Protein AF-A0AAV3X3M1-F1 (afdb_monomer)

Sequence (171 aa):
MKNKQRLIIAVSIFLLLTLTPKAVLANAGSPMMWFGLFHLAFGNALIGILESWVVKKVQKLNIEAWKIVLGNYLSMFFGLYYIAPFLAVAAGNRDFWRATRAVEEYKLGGFLVGMFFAYLATLFLEYPFFKWAINPENKSKALPATLLSNTVSYLSMTGIYFIINLPESKW

Radius of gyration: 21.81 Å; Cα contacts (8 Å, |Δi|>4): 132; chains: 1; bounding box: 44×63×52 Å

Foldseek 3Di:
DDPVVVVVVVVVVVVVVVPPPPPPPPPPDDPVVVVVVCCLVPVLLVLLQVLCVQCCVPVVFQFDSVLSSVLSNVLVVCVPPPVQCVLCVVVVNNCSPPCPDPDPAPDPVSLVVSLVVSLVSSLVSRLVSLLVGTDPVCSVCSNVSSVRSSVVSSVVVSVVVCVVCVVVHPD

Organism: NCBI:txid2530354

Solvent-accessible surface area (backbone atoms only — not comparable to full-atom values): 9460 Å² total; per-residue (Å²): 133,59,73,69,58,55,51,52,50,52,52,51,51,51,49,53,62,73,67,50,84,84,74,72,51,92,80,57,73,51,72,69,52,50,49,47,52,47,40,64,69,47,48,40,48,49,48,17,46,50,34,41,47,48,34,33,69,75,71,68,46,71,62,48,39,68,42,34,21,52,21,42,52,51,31,50,52,46,39,64,73,47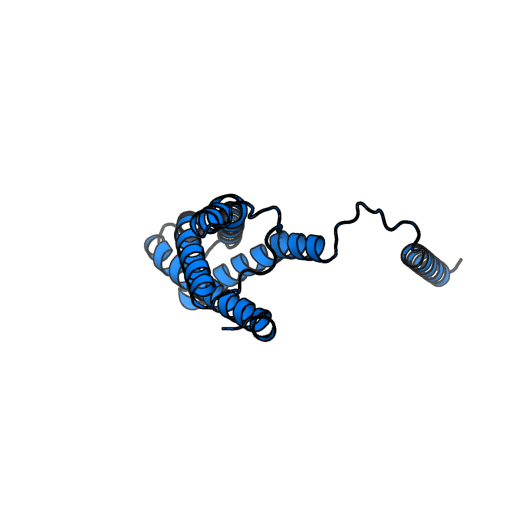,48,48,47,49,53,32,40,76,72,69,40,84,51,68,91,66,67,76,73,75,78,72,77,67,40,57,68,58,54,54,53,48,52,49,53,51,49,55,52,37,50,63,56,27,35,64,25,34,43,66,24,32,48,82,96,50,41,85,48,17,61,60,42,37,52,54,27,51,49,54,52,50,53,51,49,50,51,51,53,48,62,71,42,54,88,80,45,76,109

pLDDT: mean 84.62, std 14.16, range [43.78, 98.06]

Secondary structure (DSSP, 8-state):
--HHHHHHHHHHHHHHHHH-TT---TTSPPHHHHHHHHIIIIIHHHHHHHHHHHHHHHH---B-HHHHHHHHHHHHHHIIIIIHHHHHHHTT-S-TTT--S------HHHHHHHHHHHHHHHHHHHHHHHHHHB-GGGGGGHHHHHHHHHHHHHHHHHHHHHHHHTTT---

Mean predicted aligned error: 10.38 Å

Structure (mmCIF, N/CA/C/O backbone):
data_AF-A0AAV3X3M1-F1
#
_entry.id   AF-A0AAV3X3M1-F1
#
loop_
_atom_site.group_PDB
_atom_site.id
_atom_site.type_symbol
_atom_site.label_atom_id
_atom_site.label_alt_id
_atom_site.label_comp_id
_atom_site.label_asym_id
_atom_site.label_entity_id
_atom_site.label_seq_id
_atom_site.pdbx_PDB_ins_code
_atom_site.Cartn_x
_atom_site.Cartn_y
_atom_site.Cartn_z
_atom_site.occupancy
_atom_site.B_iso_or_equiv
_atom_si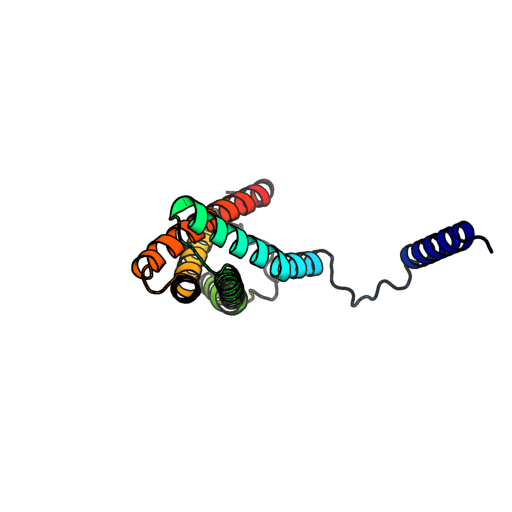te.auth_seq_id
_atom_site.auth_comp_id
_atom_site.auth_asym_id
_atom_site.auth_atom_id
_atom_site.pdbx_PDB_model_num
ATOM 1 N N . MET A 1 1 ? -21.039 -49.535 -18.034 1.00 58.62 1 MET A N 1
ATOM 2 C CA . MET A 1 1 ? -19.635 -49.139 -17.752 1.00 58.62 1 MET A CA 1
ATOM 3 C C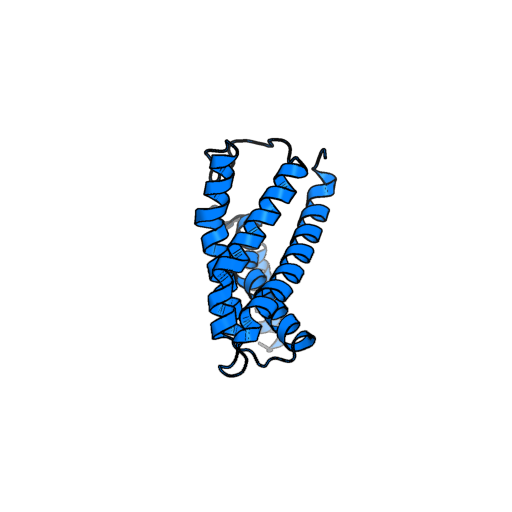 . MET A 1 1 ? -19.473 -48.860 -16.269 1.00 58.62 1 MET A C 1
ATOM 5 O O . MET A 1 1 ? -20.300 -48.147 -15.714 1.00 58.62 1 MET A O 1
ATOM 9 N N . LYS A 1 2 ? -18.439 -49.419 -15.629 1.00 77.75 2 LYS A N 1
ATOM 10 C CA . LYS A 1 2 ? -18.158 -49.193 -14.197 1.00 77.75 2 LYS A CA 1
ATOM 11 C C . LYS A 1 2 ? -17.668 -47.749 -13.984 1.00 77.75 2 LYS A C 1
ATOM 13 O O . LYS A 1 2 ? -16.951 -47.232 -14.836 1.00 77.75 2 LYS A O 1
ATOM 18 N N . ASN A 1 3 ? -17.994 -47.110 -12.855 1.00 82.56 3 ASN A N 1
ATOM 19 C CA . ASN A 1 3 ? -17.649 -45.699 -12.571 1.00 82.56 3 ASN A CA 1
ATOM 20 C C . ASN A 1 3 ? -16.158 -45.362 -12.776 1.00 82.56 3 ASN A C 1
ATOM 22 O O . ASN A 1 3 ? -15.836 -44.286 -13.272 1.00 82.56 3 ASN A O 1
ATOM 26 N N . LYS A 1 4 ? -15.251 -46.311 -12.505 1.00 80.00 4 LYS A N 1
ATOM 27 C CA . LYS A 1 4 ? -13.809 -46.156 -12.768 1.00 80.00 4 LYS A CA 1
ATOM 28 C C . LYS A 1 4 ? -13.479 -45.952 -14.253 1.00 80.00 4 LYS A C 1
ATOM 30 O O . LYS A 1 4 ? -12.624 -45.140 -14.572 1.00 80.00 4 LYS A O 1
ATOM 35 N N . GLN A 1 5 ? -14.179 -46.631 -15.163 1.00 87.62 5 GLN A N 1
ATOM 36 C CA . GLN A 1 5 ? -13.966 -46.474 -16.608 1.00 87.62 5 GLN A CA 1
ATOM 37 C C . GLN A 1 5 ? -14.427 -45.099 -17.098 1.00 87.62 5 GLN A C 1
ATOM 39 O O . GLN A 1 5 ? -13.763 -44.504 -17.934 1.00 87.62 5 GLN A O 1
ATOM 44 N N . ARG A 1 6 ? -15.526 -44.565 -16.545 1.00 84.81 6 ARG A N 1
ATOM 45 C CA . ARG A 1 6 ? -15.996 -43.206 -16.863 1.00 84.81 6 ARG A CA 1
ATOM 46 C C . ARG A 1 6 ? -14.998 -42.142 -16.410 1.00 84.81 6 ARG A C 1
ATOM 48 O O . ARG A 1 6 ? -14.735 -41.217 -17.165 1.00 84.81 6 ARG A O 1
ATOM 55 N N . LEU A 1 7 ? -14.420 -42.307 -15.219 1.00 84.75 7 LEU A N 1
ATOM 56 C CA . LEU A 1 7 ? -13.403 -41.394 -14.699 1.00 84.75 7 LEU A CA 1
ATOM 57 C C . LEU A 1 7 ? -12.123 -41.433 -15.540 1.00 84.75 7 LEU A C 1
ATOM 59 O O . LEU A 1 7 ? -11.620 -40.383 -15.915 1.00 84.75 7 LEU A O 1
ATOM 63 N N . ILE A 1 8 ? -11.635 -42.629 -15.883 1.00 90.31 8 ILE A N 1
ATOM 64 C CA . ILE A 1 8 ? -10.443 -42.781 -16.731 1.00 90.31 8 ILE A CA 1
ATOM 65 C C . ILE A 1 8 ? -10.681 -42.135 -18.096 1.00 90.31 8 ILE A C 1
ATOM 67 O O . ILE A 1 8 ? -9.857 -41.349 -18.540 1.00 90.31 8 ILE A O 1
ATOM 71 N N . ILE A 1 9 ? -11.833 -42.385 -18.723 1.00 91.00 9 ILE A N 1
ATOM 72 C CA . ILE A 1 9 ? -12.177 -41.781 -20.015 1.00 91.00 9 ILE A CA 1
ATOM 73 C C . ILE A 1 9 ? -12.275 -40.256 -19.904 1.00 91.00 9 ILE A C 1
ATOM 75 O O . ILE A 1 9 ? -11.732 -39.559 -20.753 1.00 91.00 9 ILE A O 1
ATOM 79 N N . ALA A 1 10 ? -12.905 -39.726 -18.853 1.00 89.12 10 ALA A N 1
ATOM 80 C CA . ALA A 1 10 ? -13.001 -38.283 -18.638 1.00 89.12 10 ALA A CA 1
ATOM 81 C C . ALA A 1 10 ? -11.620 -37.632 -18.452 1.00 89.12 10 ALA A C 1
ATOM 83 O O . ALA A 1 10 ? -11.341 -36.604 -19.064 1.00 89.12 10 ALA A O 1
ATOM 84 N N . VAL A 1 11 ? -10.735 -38.256 -17.667 1.00 90.19 11 VAL A N 1
ATOM 85 C CA . VAL A 1 11 ? -9.358 -37.784 -17.453 1.00 90.19 11 VAL A CA 1
ATOM 86 C C . VAL A 1 11 ? -8.539 -37.877 -18.740 1.00 90.19 11 VAL A C 1
ATOM 88 O O . VAL A 1 11 ? -7.819 -36.941 -19.069 1.00 90.19 11 VAL A O 1
ATOM 91 N N . SER A 1 12 ? -8.672 -38.962 -19.505 1.00 86.50 12 SER A N 1
ATOM 92 C CA . SER A 1 12 ? -7.981 -39.125 -20.786 1.00 86.50 12 SER A CA 1
ATOM 93 C C . SER A 1 12 ? -8.450 -38.112 -21.827 1.00 86.50 12 SER A C 1
ATOM 95 O O . SER A 1 12 ? -7.608 -37.547 -22.513 1.00 86.50 12 SER A O 1
ATOM 97 N N . ILE A 1 13 ? -9.756 -37.835 -21.918 1.00 84.69 13 ILE A N 1
ATOM 98 C CA . ILE A 1 13 ? -10.308 -36.793 -22.799 1.00 84.69 13 ILE A CA 1
ATOM 99 C C . ILE A 1 13 ? -9.802 -35.415 -22.367 1.00 84.69 13 ILE A C 1
ATOM 101 O O . ILE A 1 13 ? -9.350 -34.649 -23.211 1.00 84.69 13 ILE A O 1
ATOM 105 N N . PHE A 1 14 ? -9.822 -35.111 -21.067 1.00 81.12 14 PHE A N 1
ATOM 106 C CA . PHE A 1 14 ? -9.293 -33.856 -20.534 1.00 81.12 14 PHE A CA 1
ATOM 107 C C . PHE A 1 14 ? -7.808 -33.677 -20.877 1.00 81.12 14 PHE A C 1
ATOM 109 O O . PHE A 1 14 ? -7.429 -32.647 -21.426 1.00 81.12 14 PHE A O 1
ATOM 116 N N . LEU A 1 15 ? -6.985 -34.705 -20.651 1.00 79.38 15 LEU A N 1
ATOM 117 C CA . LEU A 1 15 ? -5.565 -34.685 -21.005 1.00 79.38 15 LEU A CA 1
ATOM 118 C C . LEU A 1 15 ? -5.361 -34.513 -22.514 1.00 79.38 15 LEU A C 1
ATOM 120 O O . LEU A 1 15 ? -4.575 -33.664 -22.920 1.00 79.38 15 LEU A O 1
ATOM 124 N N . LEU A 1 16 ? -6.107 -35.239 -23.351 1.00 75.44 16 LEU A N 1
ATOM 125 C CA . LEU A 1 16 ? -6.062 -35.095 -24.811 1.00 75.44 16 LEU A CA 1
ATOM 126 C C . LEU A 1 16 ? -6.416 -33.675 -25.269 1.00 75.44 16 LEU A C 1
ATOM 128 O O . LEU A 1 16 ? -5.722 -33.138 -26.127 1.00 75.44 16 LEU A O 1
ATOM 132 N N . LEU A 1 17 ? -7.432 -33.054 -24.665 1.00 70.88 17 LEU A N 1
ATOM 133 C CA . LEU A 1 17 ? -7.823 -31.671 -24.951 1.00 70.88 17 LEU A CA 1
ATOM 134 C C . LEU A 1 17 ? -6.756 -30.660 -24.499 1.00 70.88 17 LEU A C 1
ATOM 136 O O . LEU A 1 17 ? -6.521 -29.675 -25.196 1.00 70.88 17 LEU A O 1
ATOM 140 N N . THR A 1 18 ? -6.069 -30.909 -23.377 1.00 68.56 18 THR A N 1
ATOM 141 C CA . THR A 1 18 ? -4.947 -30.061 -22.922 1.00 68.56 18 THR A CA 1
ATOM 142 C C . THR A 1 18 ? -3.661 -30.263 -23.728 1.00 68.56 18 THR A C 1
ATOM 144 O O . THR A 1 18 ? -2.841 -29.354 -23.806 1.00 68.56 18 THR A O 1
ATOM 147 N N . LEU A 1 19 ? -3.482 -31.441 -24.337 1.00 68.12 19 LEU A N 1
ATOM 148 C CA . LEU A 1 19 ? -2.286 -31.810 -25.099 1.00 68.12 19 LEU A CA 1
ATOM 149 C C . LEU A 1 19 ? -2.396 -31.489 -26.593 1.00 68.12 19 LEU A C 1
ATOM 151 O O . LEU A 1 19 ? -1.386 -31.554 -27.287 1.00 68.12 19 LEU A O 1
ATOM 155 N N . THR A 1 20 ? -3.579 -31.131 -27.107 1.00 63.00 20 THR A N 1
ATOM 156 C CA . THR A 1 20 ? -3.742 -30.624 -28.477 1.00 63.00 20 THR A CA 1
ATOM 157 C C . THR A 1 20 ? -3.246 -29.176 -28.588 1.00 63.00 20 THR A C 1
ATOM 159 O O . THR A 1 20 ? -3.989 -28.251 -28.256 1.00 63.00 20 THR A O 1
ATOM 162 N N . PRO A 1 21 ? -2.044 -28.911 -29.137 1.00 56.59 21 PRO A N 1
ATOM 163 C CA . PRO A 1 21 ? -1.427 -27.586 -29.119 1.00 56.59 21 PRO A CA 1
ATOM 164 C C . PRO A 1 21 ? -1.879 -26.722 -30.310 1.00 56.59 21 PRO A C 1
ATOM 166 O O . PRO A 1 21 ? -1.146 -25.858 -30.777 1.00 56.59 21 PRO A O 1
ATOM 169 N N . LYS A 1 22 ? -3.080 -26.973 -30.853 1.00 52.75 22 LYS A N 1
ATOM 170 C CA . LYS A 1 22 ? -3.578 -26.320 -32.080 1.00 52.75 22 LYS A CA 1
ATOM 171 C C . LYS A 1 22 ? -4.672 -25.277 -31.848 1.00 52.75 22 LYS A C 1
ATOM 173 O O . LYS A 1 22 ? -5.079 -24.620 -32.796 1.00 52.75 22 LYS A O 1
ATOM 178 N N . ALA A 1 23 ? -5.097 -25.086 -30.602 1.00 51.03 23 ALA A N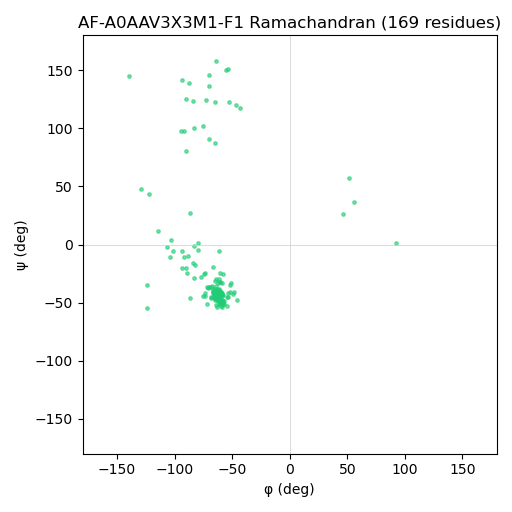 1
ATOM 179 C CA . ALA A 1 23 ? -5.971 -23.989 -30.196 1.00 51.03 23 ALA A CA 1
ATOM 180 C C . ALA A 1 23 ? -5.305 -23.148 -29.098 1.00 51.03 23 ALA A C 1
ATOM 182 O O . ALA A 1 23 ? -5.934 -22.761 -28.118 1.00 51.03 23 ALA A O 1
ATOM 183 N N . VAL A 1 24 ? -4.013 -22.850 -29.258 1.00 52.06 24 VAL A N 1
ATOM 184 C CA . VAL A 1 24 ? -3.457 -21.650 -28.630 1.00 52.06 24 VAL A CA 1
ATOM 185 C C . VAL A 1 24 ? -4.066 -20.488 -29.401 1.00 52.06 24 VAL A C 1
ATOM 187 O O . VAL A 1 24 ? -3.582 -20.097 -30.459 1.00 52.06 24 VAL A O 1
ATOM 190 N N . LEU A 1 25 ? -5.212 -20.010 -28.923 1.00 52.00 25 LEU A N 1
ATOM 191 C CA . LEU A 1 25 ? -5.757 -18.722 -29.323 1.00 52.00 25 LEU A CA 1
ATOM 192 C C . LEU A 1 25 ? -4.599 -17.714 -29.246 1.00 52.00 25 LEU A C 1
ATOM 194 O O . LEU A 1 25 ? -4.039 -17.519 -28.171 1.00 52.00 25 LEU A O 1
ATOM 198 N N . ALA A 1 26 ? -4.230 -17.067 -30.355 1.00 52.75 26 ALA A N 1
ATOM 199 C CA . ALA A 1 26 ? -3.255 -15.961 -30.366 1.00 52.75 26 ALA A CA 1
ATOM 200 C C . ALA A 1 26 ? -3.718 -14.751 -29.516 1.00 52.75 26 ALA A C 1
ATOM 202 O O . ALA A 1 26 ? -3.005 -13.773 -29.328 1.00 52.75 26 ALA A O 1
ATOM 203 N N . ASN A 1 27 ? -4.946 -14.844 -29.019 1.00 61.34 27 ASN A N 1
ATOM 204 C CA . ASN A 1 27 ? -5.681 -13.961 -28.138 1.00 61.34 27 ASN A CA 1
ATOM 205 C C . ASN A 1 27 ? -5.749 -14.478 -26.683 1.00 61.34 27 ASN A C 1
ATOM 207 O O . ASN A 1 27 ? -6.387 -13.845 -25.844 1.00 61.34 27 ASN A O 1
ATOM 211 N N . ALA A 1 28 ? -5.096 -15.596 -26.350 1.00 67.88 28 ALA A N 1
ATOM 212 C CA . ALA A 1 28 ? -4.803 -15.925 -24.960 1.00 67.88 28 ALA A CA 1
ATOM 213 C C . ALA A 1 28 ? -3.692 -14.984 -24.469 1.00 67.88 28 ALA A C 1
ATOM 215 O O . ALA A 1 28 ? -2.633 -14.895 -25.090 1.00 67.88 28 ALA A O 1
ATOM 216 N N . GLY A 1 29 ? -3.940 -14.258 -23.373 1.00 67.75 29 GLY A N 1
ATOM 217 C CA . GLY A 1 29 ? -2.934 -13.377 -22.772 1.00 67.75 29 GLY A CA 1
ATOM 218 C C . GLY A 1 29 ? -1.624 -14.122 -22.492 1.00 67.75 29 GLY A C 1
ATOM 219 O O . GLY A 1 29 ? -1.627 -15.333 -22.254 1.00 67.75 29 GLY A O 1
ATOM 220 N N . SER A 1 30 ? -0.494 -13.413 -22.519 1.00 80.94 30 SER A N 1
ATOM 221 C CA . SER A 1 30 ? 0.795 -14.021 -22.176 1.00 80.94 30 SER A CA 1
ATOM 222 C C . SER A 1 30 ? 0.812 -14.469 -20.704 1.00 80.94 30 SER A C 1
ATOM 224 O O . SER A 1 30 ? 0.058 -13.925 -19.890 1.00 80.94 30 SER A O 1
ATOM 226 N N . PRO A 1 31 ? 1.686 -15.413 -20.305 1.00 79.81 31 PRO A N 1
ATOM 227 C CA . PRO A 1 31 ? 1.858 -15.763 -18.894 1.00 79.81 31 PRO A CA 1
ATOM 228 C C . PRO A 1 31 ? 2.110 -14.541 -18.000 1.00 79.81 31 PRO A C 1
ATOM 230 O O . PRO A 1 31 ? 1.593 -14.479 -16.891 1.00 79.81 31 PRO A O 1
ATOM 233 N N . MET A 1 32 ? 2.828 -13.532 -18.509 1.00 75.06 32 MET A N 1
ATOM 234 C CA . MET A 1 32 ? 3.071 -12.269 -17.807 1.00 75.06 32 MET A CA 1
ATOM 235 C C . MET A 1 32 ? 1.786 -11.452 -17.615 1.00 75.06 32 MET A C 1
ATOM 237 O O . MET A 1 32 ? 1.567 -10.909 -16.535 1.00 75.06 32 MET A O 1
ATOM 241 N N . MET A 1 33 ? 0.903 -11.408 -18.619 1.00 80.62 33 MET A N 1
ATOM 242 C CA . MET A 1 33 ? -0.409 -10.765 -18.487 1.00 80.62 33 MET A CA 1
ATOM 243 C C . MET A 1 33 ? -1.286 -11.488 -17.464 1.00 80.62 33 MET A C 1
ATOM 245 O O . MET A 1 33 ? -1.881 -10.839 -16.609 1.00 80.62 33 MET A O 1
ATOM 249 N N . TRP A 1 34 ? -1.352 -12.821 -17.517 1.00 82.31 34 TRP A N 1
ATOM 250 C CA . TRP A 1 34 ? -2.151 -13.608 -16.573 1.00 82.31 34 TRP A CA 1
ATOM 251 C C . TRP A 1 34 ? -1.620 -13.527 -15.148 1.00 82.31 34 TRP A C 1
ATOM 253 O O . TRP A 1 34 ? -2.410 -13.377 -14.222 1.00 82.31 34 TRP A O 1
ATOM 263 N N . PHE A 1 35 ? -0.299 -13.574 -14.968 1.00 82.88 35 PHE A N 1
ATOM 264 C CA . PHE A 1 35 ? 0.322 -13.348 -13.669 1.00 82.88 35 PHE A CA 1
ATOM 265 C C . PHE A 1 35 ? 0.035 -11.934 -13.160 1.00 82.88 35 PHE A C 1
ATOM 267 O O . PHE A 1 35 ? -0.342 -11.779 -12.004 1.00 82.88 35 PHE A O 1
ATOM 274 N N . GLY A 1 36 ? 0.134 -10.920 -14.026 1.00 82.12 36 GLY A N 1
ATOM 275 C CA . GLY A 1 36 ? -0.238 -9.546 -13.701 1.00 82.12 36 GLY A CA 1
ATOM 276 C C . GLY A 1 36 ? -1.689 -9.446 -13.235 1.00 82.12 36 GLY A C 1
ATOM 277 O O . GLY A 1 36 ? -1.944 -8.945 -12.149 1.00 82.12 36 GLY A O 1
ATOM 278 N N . LEU A 1 37 ? -2.642 -9.999 -13.991 1.00 84.88 37 LEU A N 1
ATOM 279 C CA . LEU A 1 37 ? -4.059 -10.022 -13.612 1.00 84.88 37 LEU A CA 1
ATOM 280 C C . LEU A 1 37 ? -4.301 -10.781 -12.303 1.00 84.88 37 LEU A C 1
ATOM 282 O O . LEU A 1 37 ? -5.036 -10.300 -11.445 1.00 84.88 37 LEU A O 1
ATOM 286 N N . PHE A 1 38 ? -3.667 -11.941 -12.1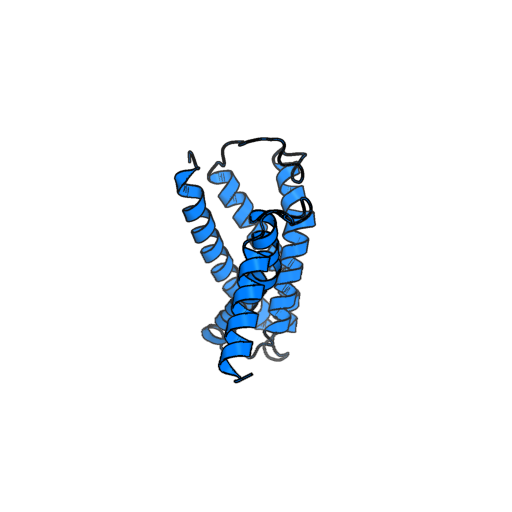29 1.00 87.69 38 PHE A N 1
ATOM 287 C CA . PHE A 1 38 ? -3.765 -12.729 -10.905 1.00 87.69 38 PHE A CA 1
ATOM 288 C C . PHE A 1 38 ? -3.209 -11.961 -9.703 1.00 87.69 38 PHE A C 1
ATOM 290 O O . PHE A 1 38 ? -3.844 -11.903 -8.656 1.00 87.69 38 PHE A O 1
ATOM 297 N N . HIS A 1 39 ? -2.046 -11.331 -9.846 1.00 84.56 39 HIS A N 1
ATOM 298 C CA . HIS A 1 39 ? -1.446 -10.519 -8.797 1.00 84.56 39 HIS A CA 1
ATOM 299 C C . HIS A 1 39 ? -2.315 -9.300 -8.475 1.00 84.56 39 HIS A C 1
ATOM 301 O O . HIS A 1 39 ? -2.591 -9.040 -7.306 1.00 84.56 39 HIS A O 1
ATOM 307 N N . LEU A 1 40 ? -2.822 -8.607 -9.499 1.00 85.62 40 LEU A N 1
ATOM 308 C CA . LEU A 1 40 ? -3.720 -7.475 -9.309 1.00 85.62 40 LEU A CA 1
ATOM 309 C C . LEU A 1 40 ? -4.993 -7.904 -8.562 1.00 85.62 40 LEU A C 1
ATOM 311 O O . LEU A 1 40 ? -5.384 -7.200 -7.642 1.00 85.62 40 LEU A O 1
ATOM 315 N N . ALA A 1 41 ? -5.579 -9.065 -8.884 1.00 88.06 41 ALA A N 1
ATOM 316 C CA . ALA A 1 41 ? -6.854 -9.543 -8.331 1.00 88.06 41 ALA A CA 1
ATOM 317 C C . ALA A 1 41 ? -6.771 -10.400 -7.050 1.00 88.06 41 ALA A C 1
ATOM 319 O O . ALA A 1 41 ? -7.769 -10.565 -6.354 1.00 88.06 41 ALA A O 1
ATOM 320 N N . PHE A 1 42 ? -5.632 -11.008 -6.734 1.00 92.81 42 PHE A N 1
ATOM 321 C CA . PHE A 1 42 ? -5.479 -11.850 -5.538 1.00 92.81 42 PHE A CA 1
ATOM 322 C C . PHE A 1 42 ? -4.333 -11.378 -4.650 1.00 92.81 42 PHE A C 1
ATOM 324 O O . PHE A 1 42 ? -4.455 -11.426 -3.427 1.00 92.81 42 PHE A O 1
ATOM 331 N N . GLY A 1 43 ? -3.250 -10.872 -5.242 1.00 90.50 43 GLY A N 1
ATOM 332 C CA . GLY A 1 43 ? -2.128 -10.285 -4.509 1.00 90.50 43 GLY A CA 1
ATOM 333 C C . GLY A 1 43 ? -2.561 -9.082 -3.673 1.00 90.50 43 GLY A C 1
ATOM 334 O O . GLY A 1 43 ? -2.314 -9.070 -2.471 1.00 90.50 43 GLY A O 1
ATOM 335 N N . ASN A 1 44 ? -3.295 -8.130 -4.259 1.00 90.88 44 ASN A N 1
ATOM 336 C CA . ASN A 1 44 ? -3.810 -6.965 -3.519 1.00 90.88 44 ASN A CA 1
ATOM 337 C C . ASN A 1 44 ? -4.805 -7.356 -2.417 1.00 90.88 44 ASN A C 1
ATOM 339 O O . ASN A 1 44 ? -4.728 -6.860 -1.294 1.00 90.88 44 ASN A O 1
ATOM 343 N N . ALA A 1 45 ? -5.690 -8.325 -2.678 1.00 94.69 45 ALA A N 1
ATOM 344 C CA . ALA A 1 45 ? -6.569 -8.849 -1.631 1.00 94.69 45 ALA A CA 1
ATOM 345 C C . ALA A 1 45 ? -5.774 -9.449 -0.460 1.00 94.69 45 ALA A C 1
ATOM 347 O O . ALA A 1 45 ? -6.097 -9.191 0.700 1.00 94.69 45 ALA A O 1
ATOM 348 N N . LEU A 1 46 ? -4.718 -10.217 -0.751 1.00 95.44 46 LEU A N 1
ATOM 349 C CA . LEU A 1 46 ? -3.841 -10.780 0.271 1.00 95.44 46 LEU A CA 1
ATOM 350 C C . LEU A 1 46 ? -3.127 -9.680 1.067 1.00 95.44 46 LEU A C 1
ATOM 352 O O . LEU A 1 46 ? -3.084 -9.770 2.293 1.00 95.44 46 LEU A O 1
ATOM 356 N N . ILE A 1 47 ? -2.630 -8.632 0.402 1.00 94.56 47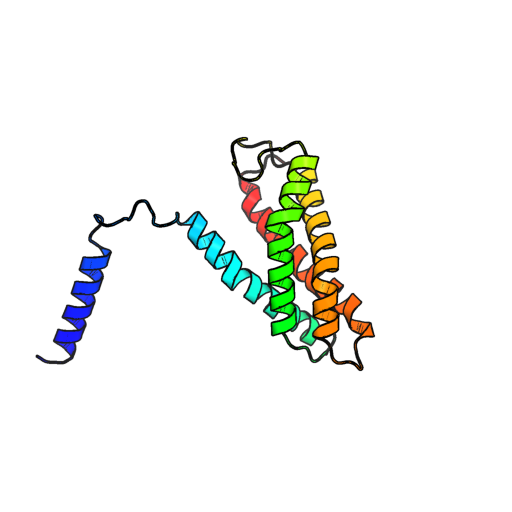 ILE A N 1
ATOM 357 C CA . ILE A 1 47 ? -2.006 -7.473 1.058 1.00 94.56 47 ILE A CA 1
ATOM 358 C C . ILE A 1 47 ? -2.999 -6.815 2.021 1.00 94.56 47 ILE A C 1
ATOM 360 O O . ILE A 1 47 ? -2.714 -6.750 3.214 1.00 94.56 47 ILE A O 1
ATOM 364 N N . GLY A 1 48 ? -4.202 -6.452 1.567 1.00 96.25 48 GLY A N 1
ATOM 365 C CA . GLY A 1 48 ? -5.208 -5.823 2.434 1.00 96.25 48 GLY A CA 1
ATOM 366 C C . GLY A 1 48 ? -5.642 -6.701 3.622 1.00 96.25 48 GLY A C 1
ATOM 367 O O . GLY A 1 48 ? -5.930 -6.200 4.716 1.00 96.25 48 GLY A O 1
ATOM 368 N N . ILE A 1 49 ? -5.651 -8.030 3.457 1.00 97.19 49 ILE A N 1
ATOM 369 C CA . ILE A 1 49 ? -5.894 -8.978 4.558 1.00 97.19 49 ILE A CA 1
ATOM 370 C C . ILE A 1 49 ? -4.731 -8.969 5.559 1.00 97.19 49 ILE A C 1
ATOM 372 O O . ILE A 1 49 ? -4.973 -8.920 6.769 1.00 97.19 49 ILE A O 1
ATOM 376 N N . LEU A 1 50 ? -3.484 -9.010 5.082 1.00 96.88 50 LEU A N 1
ATOM 377 C CA . LEU A 1 50 ? -2.290 -8.972 5.931 1.00 96.88 50 LEU A CA 1
ATOM 378 C C . LEU A 1 50 ? -2.194 -7.652 6.697 1.00 96.88 50 LEU A C 1
ATOM 380 O O . LEU A 1 50 ? -1.940 -7.655 7.897 1.00 96.88 50 LEU A O 1
ATOM 384 N N . GLU A 1 51 ? -2.489 -6.542 6.039 1.00 97.06 51 GLU A N 1
ATOM 385 C CA . GLU A 1 51 ? -2.587 -5.212 6.634 1.00 97.06 51 GLU A CA 1
ATOM 386 C C . GLU A 1 51 ? -3.607 -5.162 7.766 1.00 97.06 51 GLU A C 1
ATOM 388 O O . GLU A 1 51 ? -3.322 -4.752 8.899 1.00 97.06 51 GLU A O 1
ATOM 393 N N . SER A 1 52 ? -4.792 -5.703 7.491 1.00 96.94 52 SER A N 1
ATOM 394 C CA . SER A 1 52 ? -5.832 -5.830 8.500 1.00 96.94 52 SER A CA 1
ATOM 395 C C . SER A 1 52 ? -5.363 -6.682 9.687 1.00 96.94 52 SER A C 1
ATOM 397 O O . SER A 1 52 ? -5.630 -6.372 10.850 1.00 96.94 52 SER A O 1
ATOM 399 N N . TRP A 1 53 ? -4.645 -7.770 9.417 1.00 97.25 53 TRP A N 1
ATOM 400 C CA . TRP A 1 53 ? -4.093 -8.634 10.453 1.00 97.25 53 TRP A CA 1
ATOM 401 C C . TRP A 1 53 ? -3.024 -7.925 11.300 1.00 97.25 53 TRP A C 1
ATOM 403 O O . TRP A 1 53 ? -3.080 -8.015 12.530 1.00 97.25 53 TRP A O 1
ATOM 413 N N . VAL A 1 54 ? -2.117 -7.159 10.684 1.00 97.00 54 VAL A N 1
ATOM 414 C CA . VAL A 1 54 ? -1.091 -6.361 11.381 1.00 97.00 54 VAL A CA 1
ATOM 415 C C . VAL A 1 54 ? -1.747 -5.384 12.354 1.00 97.00 54 VAL A C 1
ATOM 417 O O . VAL A 1 54 ? -1.391 -5.354 13.535 1.00 97.00 54 VAL A O 1
ATOM 420 N N . VAL A 1 55 ? -2.758 -4.634 11.911 1.00 96.75 55 VAL A N 1
ATOM 421 C CA . VAL A 1 55 ? -3.454 -3.669 12.776 1.00 96.75 55 VAL A CA 1
ATOM 422 C C . VAL A 1 55 ? -4.201 -4.365 13.914 1.00 96.75 55 VAL A C 1
ATOM 424 O O . VAL A 1 55 ? -4.091 -3.937 15.067 1.00 96.75 55 VAL A O 1
ATOM 427 N N . LYS A 1 56 ? -4.897 -5.477 13.635 1.00 96.31 56 LYS A N 1
ATOM 428 C CA . LYS A 1 56 ? -5.553 -6.291 14.675 1.00 96.31 56 LYS A CA 1
ATOM 429 C C . LYS A 1 56 ? -4.554 -6.781 15.718 1.00 96.31 56 LYS A C 1
ATOM 431 O O . LYS A 1 56 ? -4.839 -6.726 16.912 1.00 96.31 56 LYS A O 1
ATOM 436 N N . LYS A 1 57 ? -3.380 -7.248 15.287 1.00 96.56 57 LYS A N 1
ATOM 437 C CA . LYS A 1 57 ? -2.382 -7.843 16.179 1.00 96.56 57 LYS A CA 1
ATOM 438 C C . LYS A 1 57 ? -1.638 -6.801 17.011 1.00 96.56 57 LYS A C 1
ATOM 440 O O . LYS A 1 57 ? -1.462 -7.011 18.210 1.00 96.56 57 LYS A O 1
ATOM 445 N N . VAL A 1 58 ? -1.212 -5.701 16.393 1.00 96.50 58 VAL A N 1
ATOM 446 C CA . VAL A 1 58 ? -0.353 -4.694 17.032 1.00 96.50 58 VAL A CA 1
ATOM 447 C C . VAL A 1 58 ? -1.175 -3.664 17.801 1.00 96.50 58 VAL A C 1
ATOM 449 O O . VAL A 1 58 ? -0.874 -3.374 18.955 1.00 96.50 58 VAL A O 1
ATOM 452 N N . GLN A 1 59 ? -2.246 -3.137 17.200 1.00 93.94 59 GLN A N 1
ATOM 453 C CA . GLN A 1 59 ? -3.065 -2.090 17.823 1.00 93.94 59 GLN A CA 1
ATOM 454 C C . GLN A 1 59 ? -4.275 -2.626 18.592 1.00 93.94 59 GLN A C 1
ATOM 456 O O . GLN A 1 59 ? -4.954 -1.846 19.267 1.00 93.94 59 GLN A O 1
ATOM 461 N N . LYS A 1 60 ? -4.531 -3.943 18.519 1.00 94.12 60 LYS A N 1
ATOM 462 C CA . LYS A 1 60 ? -5.646 -4.627 19.198 1.00 94.12 60 LYS A CA 1
ATOM 463 C C . LYS A 1 60 ? -7.008 -4.028 18.838 1.00 94.12 60 LYS A C 1
ATOM 465 O O . LYS A 1 60 ? -7.893 -3.917 19.681 1.00 94.12 60 LYS A O 1
ATOM 470 N N . LEU A 1 61 ? -7.156 -3.606 17.585 1.00 93.38 61 LEU A N 1
ATOM 471 C CA . LEU A 1 61 ? -8.391 -3.032 17.062 1.00 93.38 61 LEU A CA 1
ATOM 472 C C . LEU A 1 61 ? -9.245 -4.102 16.401 1.00 93.38 61 LEU A C 1
ATOM 474 O O . LEU A 1 61 ? -8.720 -4.954 15.689 1.00 93.38 61 LEU A O 1
ATOM 478 N N . ASN A 1 62 ? -10.562 -4.021 16.579 1.00 90.94 62 ASN A N 1
ATOM 479 C CA . ASN A 1 62 ? -11.479 -4.739 15.708 1.00 90.94 62 ASN A CA 1
ATOM 480 C C . ASN A 1 62 ? -11.715 -3.892 14.456 1.00 90.94 62 ASN A C 1
ATOM 482 O O . ASN A 1 62 ? -12.085 -2.723 14.562 1.00 90.94 62 ASN A O 1
ATOM 486 N N . ILE A 1 63 ? -11.442 -4.473 13.291 1.00 94.31 63 ILE A N 1
ATOM 487 C CA . ILE A 1 63 ? -11.547 -3.796 11.999 1.00 94.31 63 ILE A CA 1
ATOM 488 C C . ILE A 1 63 ? -12.145 -4.733 10.958 1.00 94.31 63 ILE A C 1
ATOM 490 O O . ILE A 1 63 ? -11.882 -5.947 10.935 1.00 94.31 63 ILE A O 1
ATOM 494 N N . GLU A 1 64 ? -12.923 -4.142 10.065 1.00 95.81 64 GLU A N 1
ATOM 495 C CA . GLU A 1 64 ? -13.529 -4.823 8.931 1.00 95.81 64 GLU A CA 1
ATOM 496 C C . GLU A 1 64 ? -12.537 -4.905 7.764 1.00 95.81 64 GLU A C 1
ATOM 498 O O . GLU A 1 64 ? -12.353 -3.949 7.012 1.00 95.81 64 GLU A O 1
ATOM 503 N N . ALA A 1 65 ? -11.900 -6.068 7.607 1.00 96.06 65 ALA A N 1
ATOM 504 C CA . ALA A 1 65 ? -10.802 -6.258 6.657 1.00 96.06 65 ALA A CA 1
ATOM 505 C C . ALA A 1 65 ? -11.183 -5.959 5.197 1.00 96.06 65 ALA A C 1
ATOM 507 O O . ALA A 1 65 ? -10.371 -5.438 4.438 1.00 96.06 65 ALA A O 1
ATOM 508 N N . TRP A 1 66 ? -12.431 -6.232 4.805 1.00 97.25 66 TRP A N 1
ATOM 509 C CA . TRP A 1 66 ? -12.903 -6.001 3.438 1.00 97.25 66 TRP A CA 1
ATOM 510 C C . TRP A 1 66 ? -12.840 -4.519 3.024 1.00 97.25 66 TRP A C 1
ATOM 512 O O . TRP A 1 66 ? -12.615 -4.227 1.853 1.00 97.25 66 TRP A O 1
ATOM 522 N N . LYS A 1 67 ? -12.978 -3.581 3.975 1.00 97.88 67 LYS A N 1
ATOM 523 C CA . LYS A 1 67 ? -12.866 -2.136 3.712 1.00 97.88 67 LYS A CA 1
ATOM 524 C C . LYS A 1 67 ? -11.426 -1.729 3.414 1.00 97.88 67 LYS A C 1
ATOM 526 O O . LYS A 1 67 ? -11.205 -0.893 2.546 1.00 97.88 67 LYS A O 1
ATOM 531 N N . ILE A 1 68 ? -10.459 -2.338 4.102 1.00 97.62 68 ILE A N 1
ATOM 532 C CA . ILE A 1 68 ? -9.027 -2.126 3.842 1.00 97.62 68 ILE A CA 1
ATOM 533 C C . ILE A 1 68 ? -8.657 -2.727 2.488 1.00 97.62 68 ILE A C 1
ATOM 535 O O . ILE A 1 68 ? -8.054 -2.042 1.674 1.00 97.62 68 ILE A O 1
ATOM 539 N N . VAL A 1 69 ? -9.115 -3.950 2.197 1.00 97.62 69 VAL A N 1
ATOM 540 C CA . VAL A 1 69 ? -8.941 -4.576 0.875 1.00 97.62 69 VAL A CA 1
ATOM 541 C C . VAL A 1 69 ? -9.484 -3.676 -0.237 1.00 97.62 69 VAL A C 1
ATOM 543 O O . VAL A 1 69 ? -8.804 -3.460 -1.234 1.00 97.62 69 VAL A O 1
ATOM 546 N N . LEU A 1 70 ? -10.678 -3.104 -0.066 1.00 97.50 70 LEU A N 1
ATOM 547 C CA . LEU A 1 70 ? -11.242 -2.167 -1.038 1.00 97.50 70 LEU A CA 1
ATOM 548 C C . LEU A 1 70 ? -10.373 -0.910 -1.212 1.00 97.50 70 LEU A C 1
ATOM 550 O O . LEU A 1 70 ? -10.162 -0.470 -2.341 1.00 97.50 70 LEU A O 1
ATOM 554 N N . GLY A 1 71 ? -9.859 -0.354 -0.112 1.00 96.75 71 GLY A N 1
ATOM 555 C CA . GLY A 1 71 ? -8.922 0.769 -0.147 1.00 96.75 71 GLY A CA 1
ATOM 556 C C . GLY A 1 71 ? -7.644 0.441 -0.912 1.00 96.75 71 GLY A C 1
ATOM 557 O O . GLY A 1 71 ? -7.217 1.242 -1.738 1.00 96.75 71 GLY A O 1
ATOM 558 N N . ASN A 1 72 ? -7.108 -0.762 -0.714 1.00 96.25 72 ASN A N 1
ATOM 559 C CA . ASN A 1 72 ? -5.923 -1.253 -1.407 1.00 96.25 72 ASN A CA 1
ATOM 560 C C . ASN A 1 72 ? -6.149 -1.446 -2.917 1.00 96.25 72 ASN A C 1
ATOM 562 O O . ASN A 1 72 ? -5.318 -1.067 -3.738 1.00 96.25 72 ASN A O 1
ATOM 566 N N . TYR A 1 73 ? -7.322 -1.936 -3.324 1.00 96.12 73 TYR A N 1
ATOM 567 C CA . TYR A 1 73 ? -7.686 -1.947 -4.745 1.00 96.12 73 TYR A CA 1
ATOM 568 C C . TYR A 1 73 ? -7.769 -0.543 -5.334 1.00 96.12 73 TYR A C 1
ATOM 570 O O . TYR A 1 73 ? -7.304 -0.309 -6.450 1.00 96.12 73 TYR A O 1
ATOM 578 N N . LEU A 1 74 ? -8.365 0.398 -4.602 1.00 96.12 74 LEU A N 1
ATOM 579 C CA . LEU A 1 74 ? -8.462 1.776 -5.062 1.00 96.12 74 LEU A CA 1
ATOM 580 C C . LEU A 1 74 ? -7.067 2.398 -5.195 1.00 96.12 74 LEU A C 1
ATOM 582 O O . LEU A 1 74 ? -6.769 2.985 -6.236 1.00 96.12 74 LEU A O 1
ATOM 586 N N . SER A 1 75 ? -6.201 2.229 -4.195 1.00 95.31 75 SER A N 1
ATOM 587 C CA . SER A 1 75 ? -4.828 2.736 -4.237 1.00 95.31 75 SER A CA 1
ATOM 588 C C . SER A 1 75 ? -4.037 2.125 -5.397 1.00 95.31 75 SER A C 1
ATOM 590 O O . SER A 1 75 ? -3.373 2.864 -6.120 1.00 95.31 75 SER A O 1
ATOM 592 N N . MET A 1 76 ? -4.209 0.830 -5.677 1.00 93.81 76 MET A N 1
ATOM 593 C CA . MET A 1 76 ? -3.650 0.153 -6.852 1.00 93.81 76 MET A CA 1
ATOM 594 C C . MET A 1 76 ? -4.123 0.784 -8.172 1.00 93.81 76 MET A C 1
ATOM 596 O O . MET A 1 76 ? -3.296 1.071 -9.039 1.00 93.81 76 MET A O 1
ATOM 600 N N . PHE A 1 77 ? -5.427 1.031 -8.349 1.00 94.00 77 PHE A N 1
ATOM 601 C CA . PHE A 1 77 ? -5.945 1.653 -9.576 1.00 94.00 77 PHE A CA 1
ATOM 602 C C . PHE A 1 77 ? -5.397 3.069 -9.778 1.00 94.00 77 PHE A C 1
ATOM 604 O O . PHE A 1 77 ? -4.957 3.408 -10.878 1.00 94.00 77 PHE A O 1
ATOM 611 N N . PHE A 1 78 ? -5.374 3.883 -8.722 1.00 94.44 78 PHE A N 1
ATOM 612 C CA . PHE A 1 78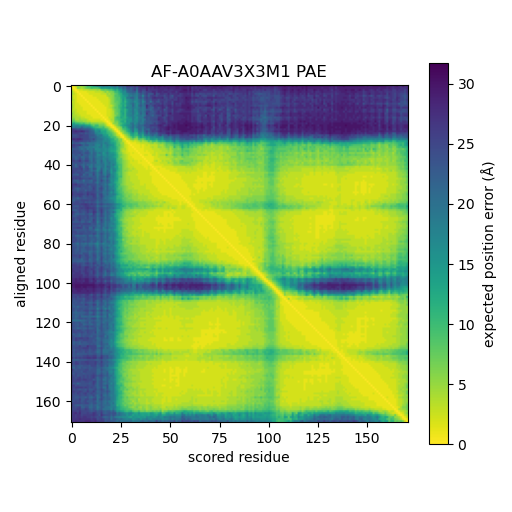 ? -4.794 5.225 -8.787 1.00 94.44 78 PHE A CA 1
ATOM 613 C C . PHE A 1 78 ? -3.282 5.188 -9.026 1.00 94.44 78 PHE A C 1
ATOM 615 O O . PHE A 1 78 ? -2.758 5.968 -9.826 1.00 94.44 78 PHE A O 1
ATOM 622 N N . GLY A 1 79 ? -2.597 4.244 -8.382 1.00 91.06 79 GLY A N 1
ATOM 623 C CA . GLY A 1 79 ? -1.183 3.951 -8.564 1.00 91.06 79 GLY A CA 1
ATOM 624 C C . GLY A 1 79 ? -0.851 3.679 -10.025 1.00 91.06 79 GLY A C 1
ATOM 625 O O . GLY A 1 79 ? 0.010 4.338 -10.601 1.00 91.06 79 GLY A O 1
ATOM 626 N N . LEU A 1 80 ? -1.585 2.753 -10.637 1.00 88.06 80 LEU A N 1
ATOM 627 C CA . LEU A 1 80 ? -1.343 2.274 -11.992 1.00 88.06 80 LEU A CA 1
ATOM 628 C C . LEU A 1 80 ? -1.749 3.285 -13.078 1.00 88.06 80 LEU A C 1
ATOM 630 O O . LEU A 1 80 ? -1.004 3.474 -14.034 1.00 88.06 80 LEU A O 1
ATOM 634 N N . TYR A 1 81 ? -2.914 3.929 -12.953 1.00 90.19 81 TYR A N 1
ATOM 635 C CA . TYR A 1 81 ? -3.463 4.771 -14.027 1.00 90.19 81 TYR A CA 1
ATOM 636 C C . TYR A 1 81 ? -3.113 6.256 -13.926 1.00 90.19 81 TYR A C 1
ATOM 638 O O . TYR A 1 81 ? -3.171 6.949 -14.941 1.00 90.19 81 TYR A O 1
ATOM 646 N N . TYR A 1 82 ? -2.732 6.750 -12.746 1.00 90.75 82 TYR A N 1
ATOM 647 C CA . TYR A 1 82 ? -2.471 8.177 -12.540 1.00 90.75 82 TYR A CA 1
ATOM 648 C C . TYR A 1 82 ? -1.066 8.438 -12.003 1.00 90.75 82 TYR A C 1
ATOM 650 O O . TYR A 1 82 ? -0.311 9.186 -12.619 1.00 90.75 82 TYR A O 1
ATOM 658 N N . ILE A 1 83 ? -0.686 7.807 -10.889 1.00 89.56 83 ILE A N 1
ATOM 659 C CA . ILE A 1 83 ? 0.566 8.128 -10.186 1.00 89.56 83 ILE A CA 1
ATOM 660 C C . ILE A 1 83 ? 1.786 7.639 -10.970 1.00 89.56 83 ILE A C 1
ATOM 662 O O . ILE A 1 83 ? 2.695 8.424 -11.230 1.00 89.56 83 ILE A O 1
ATOM 666 N N . ALA A 1 84 ? 1.813 6.369 -11.379 1.00 85.00 84 ALA A N 1
ATOM 667 C CA . ALA A 1 84 ? 2.948 5.808 -12.105 1.00 85.00 84 ALA A CA 1
ATOM 668 C C . ALA A 1 84 ? 3.163 6.481 -13.478 1.00 85.00 84 ALA A C 1
ATOM 670 O O . ALA A 1 84 ? 4.298 6.880 -13.746 1.00 85.00 84 ALA A O 1
ATOM 671 N N . PRO A 1 85 ? 2.122 6.734 -14.304 1.00 86.12 85 PRO A N 1
ATOM 672 C CA . PRO A 1 85 ? 2.280 7.512 -15.532 1.00 86.12 85 PRO A CA 1
ATOM 673 C C . PRO A 1 85 ? 2.767 8.941 -15.274 1.00 86.12 85 PRO A C 1
ATOM 675 O O . PRO A 1 85 ? 3.640 9.424 -15.992 1.00 86.12 85 PRO A O 1
ATOM 678 N N . PHE A 1 86 ? 2.252 9.614 -14.239 1.00 86.62 86 PHE A N 1
ATOM 679 C CA . PHE A 1 86 ? 2.692 10.962 -13.878 1.00 86.62 86 PHE A CA 1
ATOM 680 C C . PHE A 1 86 ? 4.178 10.998 -13.495 1.00 86.62 86 PHE A C 1
ATOM 682 O O . PHE A 1 86 ? 4.927 11.821 -14.023 1.00 86.62 86 PHE A O 1
ATOM 689 N N . LEU A 1 87 ? 4.624 10.083 -12.626 1.00 82.56 87 LEU A N 1
ATOM 690 C CA . LEU A 1 87 ? 6.027 9.987 -12.212 1.00 82.56 87 LEU A CA 1
ATOM 691 C C . LEU A 1 87 ? 6.941 9.608 -13.382 1.00 82.56 87 LEU A C 1
ATOM 693 O O . LEU A 1 87 ? 8.032 10.160 -13.503 1.00 82.56 87 LEU A O 1
ATOM 697 N N . ALA A 1 88 ? 6.490 8.722 -14.271 1.00 79.44 88 ALA A N 1
ATOM 698 C CA . ALA A 1 88 ? 7.232 8.359 -15.472 1.00 79.44 88 ALA A CA 1
ATOM 699 C C . ALA A 1 88 ? 7.431 9.566 -16.400 1.00 79.44 88 ALA A C 1
ATOM 701 O O . ALA A 1 88 ? 8.556 9.835 -16.821 1.00 79.44 88 ALA A O 1
ATOM 702 N N . VAL A 1 89 ? 6.374 10.345 -16.653 1.00 82.56 89 VAL A N 1
ATOM 703 C CA . VAL A 1 89 ? 6.457 11.570 -17.464 1.00 82.56 89 VAL A CA 1
ATOM 704 C C . VAL A 1 89 ? 7.376 12.600 -16.809 1.00 82.56 89 VAL A C 1
ATOM 706 O O . VAL A 1 89 ? 8.208 13.190 -17.499 1.00 82.56 89 VAL A O 1
ATOM 709 N N . ALA A 1 90 ? 7.271 12.787 -15.490 1.00 80.38 90 ALA A N 1
ATOM 710 C CA . ALA A 1 90 ? 8.141 13.686 -14.732 1.00 80.38 90 ALA A CA 1
ATOM 711 C C . ALA A 1 90 ? 9.621 13.261 -14.791 1.00 80.38 90 ALA A C 1
ATOM 713 O O . ALA A 1 90 ? 10.502 14.115 -14.841 1.00 80.38 90 ALA A O 1
ATOM 714 N N . ALA A 1 91 ? 9.891 11.955 -14.857 1.00 73.25 91 ALA A N 1
ATOM 715 C CA . ALA A 1 91 ? 11.226 11.390 -15.046 1.00 73.25 91 ALA A CA 1
ATOM 716 C C . ALA A 1 91 ? 11.717 11.423 -16.511 1.00 73.25 91 ALA A C 1
ATOM 718 O O . ALA A 1 91 ? 12.816 10.961 -16.797 1.00 73.25 91 ALA A O 1
ATOM 719 N N . GLY A 1 92 ? 10.932 11.970 -17.448 1.00 75.06 92 GLY A N 1
ATOM 720 C CA . GLY A 1 92 ? 11.294 12.080 -18.865 1.00 75.06 92 GLY A CA 1
ATOM 721 C C . GLY A 1 92 ? 10.823 10.916 -19.745 1.00 75.06 92 GLY A C 1
ATOM 722 O O . GLY A 1 92 ? 11.041 10.944 -20.961 1.00 75.06 92 GLY A O 1
ATOM 723 N N . ASN A 1 93 ? 10.119 9.933 -19.177 1.00 74.38 93 ASN A N 1
ATOM 724 C CA . ASN A 1 93 ? 9.510 8.828 -19.910 1.00 74.38 93 ASN A CA 1
ATOM 725 C C . ASN A 1 93 ? 8.061 9.162 -20.299 1.00 74.38 93 ASN A C 1
ATOM 727 O O . ASN A 1 93 ? 7.119 8.996 -19.526 1.00 74.38 93 ASN A O 1
ATOM 731 N N . ARG A 1 94 ? 7.878 9.619 -21.540 1.00 72.69 94 ARG A N 1
ATOM 732 C CA . ARG A 1 94 ? 6.559 9.991 -22.077 1.00 72.69 94 ARG A CA 1
ATOM 733 C C . ARG A 1 94 ? 5.701 8.808 -22.530 1.00 72.69 94 ARG A C 1
ATOM 735 O O . ARG A 1 94 ? 4.560 9.033 -22.916 1.00 72.69 94 ARG A O 1
ATOM 742 N N . ASP A 1 95 ? 6.229 7.585 -22.495 1.00 71.06 95 ASP A N 1
ATOM 743 C CA . ASP A 1 95 ? 5.589 6.407 -23.092 1.00 71.06 95 ASP A CA 1
ATOM 744 C C . ASP A 1 95 ? 5.513 5.234 -22.093 1.00 71.06 95 ASP A C 1
ATOM 746 O O . ASP A 1 95 ? 5.849 4.091 -22.407 1.00 71.06 95 ASP A O 1
ATOM 750 N N . PHE A 1 96 ? 5.055 5.526 -20.863 1.00 71.25 96 PHE A N 1
ATOM 751 C CA . PHE A 1 96 ? 4.918 4.564 -19.752 1.00 71.25 96 PHE A CA 1
ATOM 752 C C . PHE A 1 96 ? 4.204 3.266 -20.159 1.00 71.25 96 PHE A C 1
ATOM 754 O O . PHE A 1 96 ? 4.626 2.175 -19.788 1.00 71.25 96 PHE A O 1
ATOM 761 N N . TRP A 1 97 ? 3.149 3.379 -20.969 1.00 70.19 97 TRP A N 1
ATOM 762 C CA . TRP A 1 97 ? 2.321 2.245 -21.388 1.00 70.19 97 TRP A CA 1
ATOM 763 C C . TRP A 1 97 ? 2.881 1.448 -22.561 1.00 70.19 97 TRP A C 1
ATOM 765 O O . TRP A 1 97 ? 2.430 0.331 -22.807 1.00 70.19 97 TRP A O 1
ATOM 775 N N . ARG A 1 98 ? 3.822 2.014 -23.318 1.00 58.84 98 ARG A N 1
ATOM 776 C CA . ARG A 1 98 ? 4.241 1.448 -24.603 1.00 58.84 98 ARG A CA 1
ATOM 777 C C . ARG A 1 98 ? 5.558 0.688 -24.530 1.00 58.84 98 ARG A C 1
ATOM 779 O O . ARG A 1 98 ? 5.921 0.069 -25.523 1.00 58.84 98 ARG A O 1
ATOM 786 N N . ALA A 1 99 ? 6.241 0.699 -23.379 1.00 54.94 99 ALA A N 1
ATOM 787 C CA . ALA A 1 99 ? 7.488 -0.039 -23.123 1.00 54.94 99 ALA A CA 1
ATOM 788 C C . ALA A 1 99 ? 8.541 0.099 -24.251 1.00 54.94 99 ALA A C 1
ATOM 790 O O . ALA A 1 99 ? 9.369 -0.780 -24.465 1.00 54.94 99 ALA A O 1
ATOM 791 N N . THR A 1 100 ? 8.495 1.198 -25.008 1.00 48.00 100 THR A N 1
ATOM 792 C CA . THR A 1 100 ? 9.273 1.428 -26.238 1.00 48.00 100 THR A CA 1
ATOM 793 C C . THR A 1 100 ? 10.675 1.949 -25.948 1.00 48.00 100 THR A C 1
ATOM 795 O O . THR A 1 100 ? 11.549 1.867 -26.809 1.00 48.00 100 THR A O 1
ATOM 798 N N . ARG A 1 101 ? 10.931 2.432 -24.726 1.00 47.31 101 ARG A N 1
ATOM 799 C CA . ARG A 1 101 ? 12.289 2.641 -24.225 1.00 47.31 101 ARG A CA 1
ATOM 800 C C . ARG A 1 101 ? 12.731 1.426 -23.430 1.00 47.31 101 ARG A C 1
ATOM 802 O O . ARG A 1 101 ? 12.401 1.267 -22.258 1.00 47.31 101 ARG A O 1
ATOM 809 N N . ALA A 1 102 ? 13.482 0.578 -24.119 1.00 43.78 102 ALA A N 1
ATOM 810 C CA . ALA A 1 102 ? 14.332 -0.420 -23.509 1.00 43.78 102 ALA A CA 1
ATOM 811 C C . ALA A 1 102 ? 15.259 0.256 -22.485 1.00 43.78 102 ALA A C 1
ATOM 813 O O . ALA A 1 102 ? 16.017 1.151 -22.844 1.00 43.78 102 ALA A O 1
ATOM 814 N N . VAL A 1 103 ? 15.191 -0.213 -21.237 1.00 45.62 103 VAL A N 1
ATOM 815 C CA . VAL A 1 103 ? 16.338 -0.283 -20.323 1.00 45.62 103 VAL A CA 1
ATOM 816 C C . VAL A 1 103 ? 17.105 1.042 -20.182 1.00 45.62 103 VAL A C 1
ATOM 818 O O . VAL A 1 103 ? 18.309 1.106 -20.414 1.00 45.62 103 VAL A O 1
ATOM 821 N N . GLU A 1 104 ? 16.434 2.124 -19.778 1.00 50.78 104 GLU A N 1
ATOM 822 C CA . GLU A 1 104 ? 17.176 3.139 -19.022 1.00 50.78 104 GLU A CA 1
ATOM 823 C C . GLU A 1 104 ? 17.595 2.456 -17.711 1.00 50.78 104 GLU A C 1
ATOM 825 O O . GLU A 1 104 ? 16.754 1.870 -17.029 1.00 50.78 104 GLU A O 1
ATOM 830 N N . GLU A 1 105 ? 18.900 2.430 -17.426 1.00 54.47 105 GLU A N 1
ATOM 831 C CA . GLU A 1 105 ? 19.478 1.790 -16.240 1.00 54.47 105 GLU A CA 1
ATOM 832 C C . GLU A 1 105 ? 18.626 2.111 -15.005 1.00 54.47 105 GLU A C 1
ATOM 834 O O . GLU A 1 105 ? 18.480 3.279 -14.632 1.00 54.47 105 GLU A O 1
ATOM 839 N N . TYR A 1 106 ? 18.038 1.085 -14.380 1.00 57.38 106 TYR A N 1
ATOM 840 C CA . TYR A 1 106 ? 17.309 1.236 -13.124 1.00 57.38 106 TYR A CA 1
ATOM 841 C C . TYR A 1 106 ? 18.300 1.667 -12.041 1.00 57.38 106 TYR A C 1
ATOM 843 O O . TYR A 1 106 ? 18.893 0.846 -11.348 1.00 57.38 106 TYR A O 1
A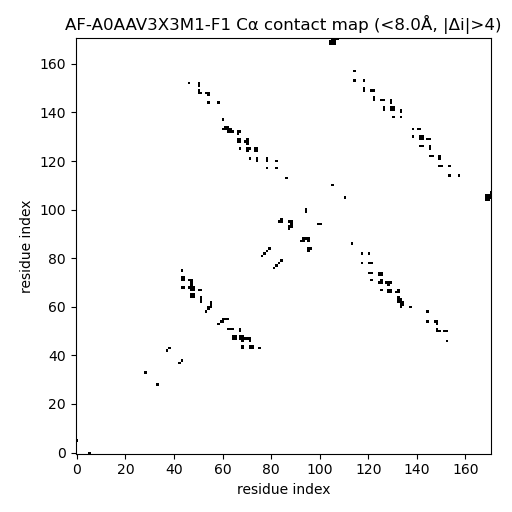TOM 851 N N . LYS A 1 107 ? 18.513 2.977 -11.907 1.00 73.25 107 LYS A N 1
ATOM 852 C CA . LYS A 1 107 ? 19.370 3.541 -10.864 1.00 73.25 107 LYS A CA 1
ATOM 853 C C . LYS A 1 107 ? 18.693 3.366 -9.513 1.00 73.25 107 LYS A C 1
ATOM 855 O O . LYS A 1 107 ? 17.508 3.679 -9.365 1.00 73.25 107 LYS A O 1
ATOM 860 N N . LEU A 1 108 ? 19.466 2.959 -8.505 1.00 77.75 108 LEU A N 1
ATOM 861 C CA . LEU A 1 108 ? 18.967 2.701 -7.148 1.00 77.75 108 LEU A CA 1
ATOM 862 C C . LEU A 1 108 ? 18.200 3.888 -6.581 1.00 77.75 108 LEU A C 1
ATOM 864 O O . LEU A 1 108 ? 17.117 3.727 -6.023 1.00 77.75 108 LEU A O 1
ATOM 868 N N . GLY A 1 109 ? 18.725 5.095 -6.804 1.00 78.88 109 GLY A N 1
ATOM 869 C CA . GLY A 1 109 ? 18.071 6.330 -6.386 1.00 78.88 109 GLY A CA 1
ATOM 870 C C . GLY A 1 109 ? 16.674 6.501 -6.988 1.00 78.88 109 GLY A C 1
ATOM 871 O O . GLY A 1 109 ? 15.745 6.839 -6.264 1.00 78.88 109 GLY A O 1
ATOM 872 N N . GLY A 1 110 ? 16.495 6.210 -8.280 1.00 79.69 110 GLY A N 1
ATOM 873 C CA . GLY A 1 110 ? 15.193 6.313 -8.947 1.00 79.69 110 GLY A CA 1
ATOM 874 C C . GLY A 1 110 ? 14.181 5.301 -8.411 1.00 79.69 110 GLY A C 1
ATOM 875 O O . GLY A 1 110 ? 13.038 5.663 -8.135 1.00 79.69 110 GLY A O 1
ATOM 876 N N . PHE A 1 111 ? 14.619 4.058 -8.183 1.00 81.50 111 PHE A N 1
ATOM 877 C CA . PHE A 1 111 ? 13.791 3.017 -7.568 1.00 81.50 111 PHE A CA 1
ATOM 878 C C . PHE A 1 111 ? 13.325 3.418 -6.161 1.00 81.50 111 PHE A C 1
ATOM 880 O O . PHE A 1 111 ? 12.127 3.404 -5.884 1.00 81.50 111 PHE A O 1
ATOM 887 N N . LEU A 1 112 ? 14.247 3.840 -5.288 1.00 86.94 112 LEU A N 1
ATOM 888 C CA . LEU A 1 112 ? 13.919 4.225 -3.911 1.00 86.94 112 LEU A CA 1
ATOM 889 C C . LEU A 1 112 ? 13.003 5.454 -3.854 1.00 86.94 112 LEU A C 1
ATOM 891 O O . LEU A 1 112 ? 12.048 5.469 -3.078 1.00 86.94 112 LEU A O 1
ATOM 895 N N . VAL A 1 113 ? 13.254 6.460 -4.698 1.00 85.94 113 VAL A N 1
ATOM 896 C CA . VAL A 1 113 ? 12.392 7.646 -4.812 1.00 85.94 113 VAL A CA 1
ATOM 897 C C . VAL A 1 113 ? 10.992 7.250 -5.287 1.00 85.94 113 VAL A C 1
ATOM 899 O O . VAL A 1 113 ? 10.004 7.679 -4.693 1.00 85.94 113 VAL A O 1
ATOM 902 N N . GLY A 1 114 ? 10.890 6.388 -6.303 1.00 85.06 114 GLY A N 1
ATOM 903 C CA . GLY A 1 114 ? 9.611 5.871 -6.790 1.00 85.06 114 GLY A CA 1
ATOM 904 C C . GLY A 1 114 ? 8.831 5.119 -5.710 1.00 85.06 114 GLY A C 1
ATOM 905 O O . GLY A 1 114 ? 7.658 5.415 -5.484 1.00 85.06 114 GLY A O 1
ATOM 906 N N . MET A 1 115 ? 9.491 4.208 -4.986 1.00 88.56 115 MET A N 1
ATOM 907 C CA . MET A 1 115 ? 8.882 3.463 -3.876 1.00 88.56 115 MET A CA 1
ATOM 908 C C . MET A 1 115 ? 8.409 4.388 -2.750 1.00 88.56 115 MET A C 1
ATOM 910 O O . MET A 1 115 ? 7.324 4.187 -2.206 1.00 88.56 115 MET A O 1
ATOM 914 N N . PHE A 1 116 ? 9.180 5.431 -2.431 1.00 92.06 116 PHE A N 1
ATOM 915 C CA . PHE A 1 116 ? 8.811 6.419 -1.419 1.00 92.06 116 PHE A CA 1
ATOM 916 C C . PHE A 1 116 ? 7.567 7.227 -1.813 1.00 92.06 116 PHE A C 1
ATOM 918 O O . PHE A 1 116 ? 6.637 7.353 -1.016 1.00 92.06 116 PHE A O 1
ATOM 925 N N . PHE A 1 117 ? 7.500 7.741 -3.045 1.00 91.19 117 PHE A N 1
ATOM 926 C CA . PHE A 1 117 ? 6.317 8.475 -3.505 1.00 91.19 117 PHE A CA 1
ATOM 927 C C . PHE A 1 117 ? 5.087 7.576 -3.639 1.00 91.19 117 PHE A C 1
ATOM 929 O O . PHE A 1 117 ? 3.987 8.002 -3.285 1.00 91.19 117 PHE A O 1
ATOM 936 N N . ALA A 1 118 ? 5.264 6.328 -4.082 1.00 91.19 118 ALA A N 1
ATOM 937 C CA . ALA A 1 118 ? 4.189 5.343 -4.094 1.00 91.19 118 ALA A CA 1
ATOM 938 C C . ALA A 1 118 ? 3.658 5.086 -2.674 1.00 91.19 118 ALA A C 1
ATOM 940 O O . ALA A 1 118 ? 2.449 5.095 -2.472 1.00 91.19 118 ALA A O 1
ATOM 941 N N . TYR A 1 119 ? 4.544 4.944 -1.684 1.00 94.81 119 TYR A N 1
ATOM 942 C CA . TYR A 1 119 ? 4.162 4.797 -0.279 1.00 94.81 119 TYR A CA 1
ATOM 943 C C . TYR A 1 119 ? 3.340 5.991 0.227 1.00 94.81 119 TYR A C 1
ATOM 945 O O . TYR A 1 119 ? 2.260 5.805 0.789 1.00 94.81 119 TYR A O 1
ATOM 953 N N . LEU A 1 120 ? 3.803 7.224 -0.012 1.00 95.56 120 LEU A N 1
ATOM 954 C CA . LEU A 1 120 ? 3.075 8.433 0.394 1.00 95.56 120 LEU A CA 1
ATOM 955 C C . LEU A 1 120 ? 1.691 8.530 -0.255 1.00 95.56 120 LEU A C 1
ATOM 957 O O . LEU A 1 120 ? 0.717 8.893 0.408 1.00 95.56 120 LEU A O 1
ATOM 961 N N . ALA A 1 121 ? 1.600 8.204 -1.543 1.00 94.50 121 ALA A N 1
ATOM 962 C CA . ALA A 1 121 ? 0.334 8.234 -2.254 1.00 94.50 121 ALA A CA 1
ATOM 963 C C . ALA A 1 121 ? -0.651 7.204 -1.689 1.00 94.50 121 ALA A C 1
ATOM 965 O O . ALA A 1 121 ? -1.819 7.525 -1.466 1.00 94.50 121 ALA A O 1
ATOM 966 N N . THR A 1 122 ? -0.176 5.999 -1.377 1.00 95.19 122 THR A N 1
ATOM 967 C CA . THR A 1 122 ? -1.009 4.952 -0.781 1.00 95.19 122 THR A CA 1
ATOM 968 C C . THR A 1 122 ? -1.493 5.334 0.611 1.00 95.19 122 THR A C 1
ATOM 970 O O . THR A 1 122 ? -2.684 5.201 0.880 1.00 95.19 122 THR A O 1
ATOM 973 N N . LEU A 1 123 ? -0.643 5.927 1.460 1.00 97.06 123 LEU A N 1
ATOM 974 C CA . LEU A 1 123 ? -1.083 6.454 2.758 1.00 97.06 123 LEU A CA 1
ATOM 975 C C . LEU A 1 123 ? -2.265 7.418 2.616 1.00 97.06 123 LEU A C 1
ATOM 977 O O . LEU A 1 123 ? -3.232 7.329 3.372 1.00 97.06 123 LEU A O 1
ATOM 981 N N . PHE A 1 124 ? -2.188 8.339 1.654 1.00 97.06 124 PHE A N 1
ATOM 982 C CA . PHE A 1 124 ? -3.242 9.320 1.420 1.00 97.06 124 PHE A CA 1
ATOM 983 C C . PHE A 1 124 ? -4.536 8.665 0.919 1.00 97.06 124 PHE A C 1
ATOM 985 O O . PHE A 1 124 ? -5.620 8.973 1.417 1.00 97.06 124 PHE A O 1
ATOM 992 N N . LEU A 1 125 ? -4.420 7.748 -0.043 1.00 97.19 125 LEU A N 1
ATOM 993 C CA . LEU A 1 125 ? -5.560 7.087 -0.678 1.00 97.19 125 LEU A CA 1
ATOM 994 C C . LEU A 1 125 ? -6.258 6.087 0.250 1.00 97.19 125 LEU A C 1
ATOM 996 O O . LEU A 1 125 ? -7.484 5.987 0.233 1.00 97.19 125 LEU A O 1
ATOM 1000 N N . GLU A 1 126 ? -5.504 5.373 1.083 1.00 97.62 126 GLU A N 1
ATOM 1001 C CA . GLU A 1 126 ? -6.041 4.322 1.950 1.00 97.62 126 GLU A CA 1
ATOM 1002 C C . GLU A 1 126 ? -6.510 4.830 3.315 1.00 97.62 126 GLU A C 1
ATOM 1004 O O . GLU A 1 126 ? -7.402 4.230 3.918 1.00 97.62 126 GLU A O 1
ATOM 1009 N N . TYR A 1 127 ? -5.986 5.959 3.802 1.00 97.94 127 TYR A N 1
ATOM 1010 C CA . TYR A 1 127 ? -6.414 6.561 5.068 1.00 97.94 127 TYR A CA 1
ATOM 1011 C C . TYR A 1 127 ? -7.946 6.647 5.271 1.00 97.94 127 TYR A C 1
ATOM 1013 O O . TYR A 1 127 ? -8.419 6.248 6.345 1.00 97.94 127 TYR A O 1
ATOM 1021 N N . PRO A 1 128 ? -8.769 7.119 4.304 1.00 97.75 128 PRO A N 1
ATOM 1022 C CA . PRO A 1 128 ? -10.223 7.146 4.484 1.00 97.75 128 PRO A CA 1
ATOM 1023 C C . PRO A 1 128 ? -10.825 5.752 4.711 1.00 97.75 128 PRO A C 1
ATOM 1025 O O . PRO A 1 128 ? -11.777 5.621 5.485 1.00 97.75 128 PRO A O 1
ATOM 1028 N N . PHE A 1 129 ? -10.247 4.707 4.115 1.00 98.06 129 PHE A N 1
ATOM 1029 C CA . PHE A 1 129 ? -10.690 3.324 4.288 1.00 98.06 129 PHE A CA 1
ATOM 1030 C C . PHE A 1 129 ? -10.317 2.776 5.660 1.00 98.06 129 PHE A C 1
ATOM 1032 O O . PHE A 1 129 ? -11.167 2.178 6.315 1.00 98.06 129 PHE A O 1
ATOM 1039 N N . PHE A 1 130 ? -9.113 3.061 6.163 1.00 97.75 130 PHE A N 1
ATOM 1040 C CA . PHE A 1 130 ? -8.750 2.733 7.547 1.00 97.75 130 PHE A CA 1
ATOM 1041 C C . PHE A 1 130 ? -9.668 3.433 8.555 1.00 97.75 130 PHE A C 1
ATOM 1043 O O . PHE A 1 130 ? -10.162 2.807 9.494 1.00 97.75 130 PHE A O 1
ATOM 1050 N N . LYS A 1 131 ? -9.973 4.718 8.336 1.00 97.44 131 LYS A N 1
ATOM 1051 C CA . LYS A 1 131 ? -10.906 5.480 9.182 1.00 97.44 131 LYS A CA 1
ATOM 1052 C C . LYS A 1 131 ? -12.337 4.930 9.140 1.00 97.44 131 LYS A C 1
ATOM 1054 O O . LYS A 1 131 ? -13.067 5.072 10.121 1.00 97.44 131 LYS A O 1
ATOM 1059 N N . TRP A 1 132 ? -12.742 4.325 8.025 1.00 97.75 132 TRP A N 1
ATOM 1060 C CA . TRP A 1 132 ? -14.041 3.668 7.864 1.00 97.75 132 TRP A CA 1
ATOM 1061 C C . TRP A 1 132 ? -14.070 2.227 8.402 1.00 97.75 132 TRP A C 1
ATOM 1063 O O . TRP A 1 132 ? -15.125 1.743 8.822 1.00 97.75 132 TRP A O 1
ATOM 1073 N N . ALA A 1 133 ? -12.926 1.543 8.394 1.00 97.00 133 ALA A N 1
ATOM 1074 C CA . ALA A 1 133 ? -12.769 0.173 8.871 1.00 97.00 133 ALA A CA 1
ATOM 1075 C C . ALA A 1 133 ? -12.709 0.058 10.392 1.00 97.00 133 ALA A C 1
ATOM 1077 O O . ALA A 1 133 ? -13.077 -0.983 10.934 1.00 97.00 133 ALA A O 1
ATOM 1078 N N . ILE A 1 134 ? -12.234 1.106 11.065 1.00 95.81 134 ILE A N 1
ATOM 1079 C CA . ILE A 1 134 ? -12.113 1.161 12.521 1.00 95.81 134 ILE A CA 1
ATOM 1080 C C . ILE A 1 134 ? -13.418 1.655 13.140 1.00 95.81 134 ILE A C 1
ATOM 1082 O O . ILE A 1 134 ? -14.038 2.610 12.662 1.00 95.81 134 ILE A O 1
ATOM 1086 N N . ASN A 1 135 ? -13.802 1.024 14.248 1.00 92.88 135 ASN A N 1
ATOM 1087 C CA . ASN A 1 135 ? -14.979 1.418 15.006 1.00 92.88 135 ASN A CA 1
ATOM 1088 C C . ASN A 1 135 ? -14.949 2.906 15.427 1.00 92.88 135 ASN A C 1
ATOM 1090 O O . ASN A 1 135 ? -13.870 3.455 15.690 1.00 92.88 135 ASN A O 1
ATOM 1094 N N . PRO A 1 136 ? -16.118 3.564 15.558 1.00 91.31 136 PRO A N 1
ATOM 1095 C CA . PRO A 1 136 ? -16.215 4.988 15.880 1.00 91.31 136 PRO A CA 1
ATOM 1096 C C . PRO A 1 136 ? -15.417 5.427 17.115 1.00 91.31 136 PRO A C 1
ATOM 1098 O O . PRO A 1 136 ? -14.760 6.466 17.062 1.00 91.31 136 PRO A O 1
ATOM 1101 N N . GLU A 1 137 ? -15.414 4.624 18.181 1.00 92.38 137 GLU A N 1
ATOM 1102 C CA . GLU A 1 137 ? -14.727 4.910 19.446 1.00 92.38 137 GLU A CA 1
ATOM 1103 C C . GLU A 1 137 ? -13.194 4.925 19.328 1.00 92.38 137 GLU A C 1
ATOM 1105 O O . GLU A 1 137 ? -12.509 5.513 20.160 1.00 92.38 137 GLU A O 1
ATOM 1110 N N . ASN A 1 138 ? -12.645 4.317 18.273 1.00 94.81 138 ASN A N 1
ATOM 1111 C CA . ASN A 1 138 ? -11.207 4.163 18.061 1.00 94.81 138 ASN A CA 1
ATOM 1112 C C . ASN A 1 138 ? -10.686 4.943 16.841 1.00 94.81 138 ASN A C 1
ATOM 1114 O O . ASN A 1 138 ? -9.541 4.744 16.432 1.00 94.81 138 ASN A O 1
ATOM 1118 N N . LYS A 1 139 ? -11.480 5.850 16.251 1.00 93.81 139 LYS A N 1
ATOM 1119 C CA . LYS A 1 139 ? -11.110 6.571 15.014 1.00 93.81 139 LYS A CA 1
ATOM 1120 C C . LYS A 1 139 ? -9.814 7.379 15.103 1.00 93.81 139 LYS A C 1
ATOM 1122 O O . LYS A 1 139 ? -9.164 7.573 14.079 1.00 93.81 139 LYS A O 1
ATOM 1127 N N . SER A 1 140 ? -9.402 7.815 16.295 1.00 94.38 140 SER A N 1
ATOM 1128 C CA . SER A 1 140 ? -8.100 8.472 16.504 1.00 94.38 140 SER A CA 1
ATOM 1129 C C . SER A 1 140 ? -6.916 7.567 16.141 1.00 94.38 140 SER A C 1
ATOM 1131 O O . SER A 1 140 ? -5.860 8.059 15.752 1.00 94.38 140 SER A O 1
ATOM 1133 N N . LYS A 1 141 ? -7.103 6.242 16.188 1.00 96.06 141 LYS A N 1
ATOM 1134 C CA . LYS A 1 141 ? -6.091 5.259 15.794 1.00 96.06 141 LYS A CA 1
ATOM 1135 C C . LYS A 1 141 ? -6.040 4.995 14.286 1.00 96.06 141 LYS A C 1
ATOM 1137 O O . LYS A 1 141 ? -5.182 4.242 13.845 1.00 96.06 141 LYS A O 1
ATOM 1142 N N . ALA A 1 142 ? -6.889 5.632 13.476 1.00 96.62 142 ALA A N 1
ATOM 1143 C CA . ALA A 1 142 ? -6.890 5.420 12.027 1.00 96.62 142 ALA A CA 1
ATOM 1144 C C . ALA A 1 142 ? -5.574 5.825 11.358 1.00 96.62 142 ALA A C 1
ATOM 1146 O O . ALA A 1 142 ? -5.036 5.061 10.560 1.00 96.62 142 ALA A O 1
ATOM 1147 N N . LEU A 1 143 ? -5.018 6.983 11.719 1.00 97.25 143 LEU A N 1
ATOM 1148 C CA . LEU A 1 143 ? -3.740 7.438 11.174 1.00 97.25 143 LEU A CA 1
ATOM 1149 C C . LEU A 1 143 ? -2.579 6.495 11.541 1.00 97.25 143 LEU A C 1
ATOM 1151 O O . LEU A 1 143 ? -1.918 6.011 10.623 1.00 97.25 143 LEU A O 1
ATOM 1155 N N . PRO A 1 144 ? -2.332 6.160 12.826 1.00 97.50 144 PRO A N 1
ATOM 1156 C CA . PRO A 1 144 ? -1.258 5.228 13.158 1.00 97.50 144 PRO A CA 1
ATOM 1157 C C . PRO A 1 144 ? -1.509 3.820 12.608 1.00 97.50 144 PRO A C 1
ATOM 1159 O O . PRO A 1 144 ? -0.546 3.130 12.296 1.00 97.50 144 PRO A O 1
ATOM 1162 N N . ALA A 1 145 ? -2.765 3.366 12.483 1.00 97.00 145 ALA A N 1
ATOM 1163 C CA . ALA A 1 145 ? -3.091 2.094 11.828 1.00 97.00 145 ALA A CA 1
ATOM 1164 C C . ALA A 1 145 ? -2.675 2.105 10.353 1.00 97.00 145 ALA A C 1
ATOM 1166 O O . ALA A 1 145 ? -1.981 1.191 9.916 1.00 97.00 145 ALA A O 1
ATOM 1167 N N . THR A 1 146 ? -3.037 3.169 9.630 1.00 97.75 146 THR A N 1
ATOM 1168 C CA . THR A 1 146 ? -2.682 3.360 8.215 1.00 97.75 146 THR A CA 1
ATOM 1169 C C . THR A 1 146 ? -1.166 3.359 8.048 1.00 97.75 146 THR A C 1
ATOM 1171 O O . THR A 1 146 ? -0.645 2.573 7.265 1.00 97.75 146 THR A O 1
ATOM 1174 N N . LEU A 1 147 ? -0.459 4.177 8.840 1.00 97.94 147 LEU A N 1
ATOM 1175 C CA . LEU A 1 147 ? 1.000 4.302 8.797 1.00 97.94 147 LEU A CA 1
ATOM 1176 C C . LEU A 1 147 ? 1.699 2.973 9.077 1.00 97.94 147 LEU A C 1
ATOM 1178 O O . LEU A 1 147 ? 2.532 2.543 8.284 1.00 97.94 147 LEU A O 1
ATOM 1182 N N . LEU A 1 148 ? 1.355 2.314 10.187 1.00 97.50 148 LEU A N 1
ATOM 1183 C CA . LEU A 1 148 ? 1.968 1.047 10.585 1.00 97.50 148 LEU A CA 1
ATOM 1184 C C . LEU A 1 148 ? 1.790 -0.010 9.497 1.00 97.50 148 LEU A C 1
ATOM 1186 O O . LEU A 1 148 ? 2.750 -0.661 9.095 1.00 97.50 148 LEU A O 1
ATOM 1190 N N . SER A 1 149 ? 0.549 -0.175 9.047 1.00 96.69 149 SER A N 1
ATOM 1191 C CA . SER A 1 149 ? 0.177 -1.220 8.109 1.00 96.69 149 SER A CA 1
ATOM 1192 C C . SER A 1 149 ? 0.871 -1.036 6.764 1.00 96.69 149 SER A C 1
ATOM 1194 O O . SER A 1 149 ? 1.577 -1.933 6.306 1.00 96.69 149 SER A O 1
ATOM 1196 N N . ASN A 1 150 ? 0.764 0.166 6.192 1.00 96.94 150 ASN A N 1
ATOM 1197 C CA . ASN A 1 150 ? 1.398 0.491 4.922 1.00 96.94 150 ASN A CA 1
ATOM 1198 C C . ASN A 1 150 ? 2.927 0.436 5.015 1.00 96.94 150 ASN A C 1
ATOM 1200 O O . ASN A 1 150 ? 3.567 0.000 4.065 1.00 96.94 150 ASN A O 1
ATOM 1204 N N . THR A 1 151 ? 3.530 0.824 6.147 1.00 97.12 151 THR A N 1
ATOM 1205 C CA . THR A 1 151 ? 4.989 0.716 6.339 1.00 97.12 151 THR A CA 1
ATOM 1206 C C . THR A 1 151 ? 5.438 -0.738 6.231 1.00 97.12 151 THR A C 1
ATOM 1208 O O . THR A 1 151 ? 6.393 -1.038 5.520 1.00 97.12 151 THR A O 1
ATOM 1211 N N . VAL A 1 152 ? 4.740 -1.655 6.909 1.00 96.50 152 VAL A N 1
ATOM 1212 C CA . VAL A 1 152 ? 5.066 -3.088 6.865 1.00 96.50 152 VAL A CA 1
ATOM 1213 C C . VAL A 1 152 ? 4.915 -3.635 5.442 1.00 96.50 152 VAL A C 1
ATOM 1215 O O . VAL A 1 152 ? 5.832 -4.298 4.948 1.00 96.50 152 VAL A O 1
ATOM 1218 N N . SER A 1 153 ? 3.809 -3.320 4.760 1.00 95.06 153 SER A N 1
ATOM 1219 C CA . SER A 1 153 ? 3.568 -3.740 3.373 1.00 95.06 153 SER A CA 1
ATOM 1220 C C . SER A 1 153 ? 4.633 -3.204 2.419 1.00 95.06 153 SER A C 1
ATOM 1222 O O . SER A 1 153 ? 5.242 -3.975 1.679 1.00 95.06 153 SER A O 1
ATOM 1224 N N . TYR A 1 154 ? 4.921 -1.901 2.460 1.00 93.94 154 TYR A N 1
ATOM 1225 C CA . TYR A 1 154 ? 5.873 -1.271 1.546 1.00 93.94 154 TYR A CA 1
ATOM 1226 C C . TYR A 1 154 ? 7.315 -1.680 1.802 1.00 93.94 154 TYR A C 1
ATOM 1228 O O . TYR A 1 154 ? 8.049 -1.868 0.834 1.00 93.94 154 TYR A O 1
ATOM 1236 N N . LEU A 1 155 ? 7.734 -1.876 3.054 1.00 95.31 155 LEU A N 1
ATOM 1237 C CA . LEU A 1 155 ? 9.062 -2.427 3.340 1.00 95.31 155 LEU A CA 1
ATOM 1238 C C . LEU A 1 155 ? 9.195 -3.848 2.784 1.00 95.31 155 LEU A C 1
ATOM 1240 O O . LEU A 1 155 ? 10.196 -4.162 2.141 1.00 95.31 155 LEU A O 1
ATOM 1244 N N . SER A 1 156 ? 8.162 -4.676 2.964 1.00 94.12 156 SER A N 1
ATOM 1245 C CA . SER A 1 156 ? 8.136 -6.046 2.438 1.00 94.12 156 SER A CA 1
ATOM 1246 C C . SER A 1 156 ? 8.192 -6.056 0.907 1.00 94.12 156 SER A C 1
ATOM 1248 O O . SER A 1 156 ? 9.025 -6.749 0.325 1.00 94.12 156 SER A O 1
ATOM 1250 N N . MET A 1 157 ? 7.362 -5.241 0.247 1.00 91.19 157 MET A N 1
ATOM 1251 C CA . MET A 1 157 ? 7.352 -5.110 -1.213 1.00 91.19 157 MET A CA 1
ATOM 1252 C C . MET A 1 157 ? 8.672 -4.556 -1.744 1.00 91.19 157 MET A C 1
ATOM 1254 O O . MET A 1 157 ? 9.213 -5.103 -2.697 1.00 91.19 157 MET A O 1
ATOM 1258 N N . THR A 1 158 ? 9.222 -3.512 -1.118 1.00 91.19 158 THR A N 1
ATOM 1259 C CA . THR A 1 158 ? 10.522 -2.941 -1.502 1.00 91.19 158 THR A CA 1
ATOM 1260 C C . THR A 1 158 ? 11.615 -3.995 -1.414 1.00 91.19 158 THR A C 1
ATOM 1262 O O . THR A 1 158 ? 12.390 -4.125 -2.353 1.00 91.19 158 THR A O 1
ATOM 1265 N N . GLY A 1 159 ? 11.647 -4.790 -0.339 1.00 92.50 159 GLY A N 1
ATOM 1266 C CA . GLY A 1 159 ? 12.602 -5.888 -0.191 1.00 92.50 159 GLY A CA 1
ATOM 1267 C C . GLY A 1 159 ? 12.459 -6.949 -1.284 1.00 92.50 159 GLY A C 1
ATOM 1268 O O . GLY A 1 159 ? 13.454 -7.334 -1.892 1.00 92.50 159 GLY A O 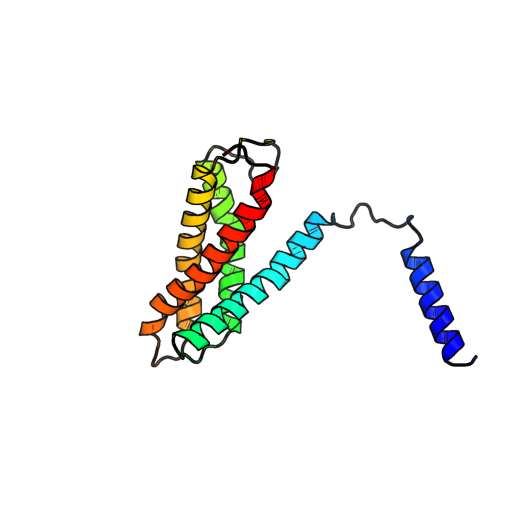1
ATOM 1269 N N . ILE A 1 160 ? 11.228 -7.374 -1.587 1.00 90.19 160 ILE A N 1
ATOM 1270 C CA . ILE A 1 160 ? 10.951 -8.344 -2.659 1.00 90.19 160 ILE A CA 1
ATOM 1271 C C . ILE A 1 160 ? 11.394 -7.795 -4.020 1.00 90.19 160 ILE A C 1
ATOM 1273 O O . ILE A 1 160 ? 12.140 -8.464 -4.731 1.00 90.19 160 ILE A O 1
ATOM 1277 N N . TYR A 1 161 ? 10.979 -6.575 -4.375 1.00 86.25 161 TYR A N 1
ATOM 1278 C CA . TYR A 1 161 ? 11.358 -5.953 -5.643 1.00 86.25 161 TYR A CA 1
ATOM 1279 C C . TYR A 1 161 ? 12.863 -5.738 -5.739 1.00 86.25 161 TYR A C 1
ATOM 1281 O O . TYR A 1 161 ? 13.439 -5.996 -6.792 1.00 86.25 161 TYR A O 1
ATOM 1289 N N . PHE A 1 162 ? 13.511 -5.324 -4.652 1.00 87.19 162 PHE A N 1
ATOM 1290 C CA . PHE A 1 162 ? 14.958 -5.184 -4.612 1.00 87.19 162 PHE A CA 1
ATOM 1291 C C . PHE A 1 162 ? 15.641 -6.523 -4.916 1.00 87.19 162 PHE A C 1
ATOM 1293 O O . PHE A 1 162 ? 16.455 -6.580 -5.831 1.00 87.19 162 PHE A O 1
ATOM 1300 N N . ILE A 1 163 ? 15.246 -7.613 -4.242 1.00 87.56 163 ILE A N 1
ATOM 1301 C CA . ILE A 1 163 ? 15.805 -8.959 -4.463 1.00 87.56 163 ILE A CA 1
ATOM 1302 C C . ILE A 1 163 ? 15.586 -9.441 -5.901 1.00 87.56 163 ILE A C 1
ATOM 1304 O O . ILE A 1 163 ? 16.510 -9.983 -6.503 1.00 87.56 163 ILE A O 1
ATOM 1308 N N . ILE A 1 164 ? 14.390 -9.239 -6.460 1.00 83.69 164 ILE A N 1
ATOM 1309 C CA . ILE A 1 164 ? 14.071 -9.647 -7.836 1.00 83.69 164 ILE A CA 1
ATOM 1310 C C . ILE A 1 164 ? 14.935 -8.889 -8.850 1.00 83.69 164 ILE A C 1
ATOM 1312 O O . ILE A 1 164 ? 15.373 -9.481 -9.830 1.00 83.69 164 ILE A O 1
ATOM 1316 N N . ASN A 1 165 ? 15.206 -7.603 -8.610 1.00 76.62 165 ASN A N 1
ATOM 1317 C CA . ASN A 1 165 ? 15.970 -6.766 -9.534 1.00 76.62 165 ASN A CA 1
ATOM 1318 C C . ASN A 1 165 ? 17.492 -6.819 -9.301 1.00 76.62 165 ASN A C 1
ATOM 1320 O O . ASN A 1 165 ? 18.237 -6.320 -10.142 1.00 76.62 165 ASN A O 1
ATOM 1324 N N . LEU A 1 166 ? 17.984 -7.428 -8.211 1.00 77.62 166 LEU A N 1
ATOM 1325 C CA . LEU A 1 166 ? 19.424 -7.580 -7.929 1.00 77.62 166 LEU A CA 1
ATOM 1326 C C . LEU A 1 166 ? 20.245 -8.141 -9.112 1.00 77.62 166 LEU A C 1
ATOM 1328 O O . LEU A 1 166 ? 21.331 -7.619 -9.346 1.00 77.62 166 LEU A O 1
ATOM 1332 N N . PRO A 1 167 ? 19.791 -9.166 -9.864 1.00 67.94 167 PRO A N 1
ATOM 1333 C CA . PRO A 1 167 ? 20.586 -9.750 -10.949 1.00 67.94 167 PRO A CA 1
ATOM 1334 C C . PRO A 1 167 ? 20.693 -8.873 -12.205 1.00 67.94 167 PRO A C 1
ATOM 1336 O O . PRO A 1 167 ? 21.630 -9.035 -12.982 1.00 67.94 167 PRO A O 1
ATOM 1339 N N . GLU A 1 168 ? 19.729 -7.977 -12.425 1.00 63.25 168 GLU A N 1
ATOM 1340 C CA . GLU A 1 168 ? 19.610 -7.170 -13.651 1.00 63.25 168 GLU A CA 1
ATOM 1341 C C . GLU A 1 168 ? 20.054 -5.712 -13.454 1.00 63.25 168 GLU A C 1
ATOM 1343 O O . GLU A 1 168 ? 20.216 -4.960 -14.417 1.00 63.25 168 GLU A O 1
ATOM 1348 N N . SER A 1 169 ? 20.271 -5.301 -12.204 1.00 60.03 169 SER A N 1
ATOM 1349 C CA . SER A 1 169 ? 20.626 -3.932 -11.845 1.00 60.03 169 SER A CA 1
ATOM 1350 C C . SER A 1 169 ? 22.140 -3.723 -11.827 1.00 60.03 169 SER A C 1
ATOM 1352 O O . SER A 1 169 ? 22.891 -4.398 -11.126 1.00 60.03 169 SER A O 1
ATOM 1354 N N . LYS A 1 170 ? 22.598 -2.720 -12.581 1.00 55.56 170 LYS A N 1
ATOM 1355 C CA . LYS A 1 170 ? 23.899 -2.079 -12.367 1.00 55.56 170 LYS A CA 1
ATOM 1356 C C . LYS A 1 170 ? 23.674 -0.923 -11.392 1.00 55.56 170 LYS A C 1
ATOM 1358 O O . LYS A 1 170 ? 23.438 0.200 -11.833 1.00 55.56 170 LYS A O 1
ATOM 1363 N N . TRP A 1 171 ? 23.593 -1.225 -10.096 1.00 58.16 171 TRP A N 1
ATOM 1364 C CA . TRP A 1 171 ? 23.492 -0.186 -9.065 1.00 58.16 171 TRP A CA 1
ATOM 1365 C C . TRP A 1 171 ? 24.727 0.715 -9.043 1.00 58.16 171 TRP A C 1
ATOM 1367 O O . TRP A 1 171 ? 25.843 0.190 -9.265 1.00 58.16 171 TRP A O 1
#

Nearest PDB structures (foldseek):
  3m6j-assembly2_D  TM=2.979E-01  e=8.361E+00  Leptospirillum rubarum